Protein AF-A0ABD7PX27-F1 (afdb_monomer_lite)

Secondary structure (DSSP, 8-state):
-TTS-HHHHHHHHHHHHHHHHHHHHHHHHHHHHHHTT--GGGGGSHHHHHHHHHHHHHHHHHHHHHHHHHHHSS-HHHHHHHHHTTSS-HHHHHHHHHHTT-

Organism: Rhizobium leguminosarum (NCBI:txid384)

Sequence (102 aa):
MKYLHEEVRFFVWAWLAVAPPCAVWFAGMIVYIKINHIDPSTVADASFLWPVMLFFFMTMLLVVELGSQSKFRTGFFTAWLQMAMGEITIDGLYERGRREDR

pLDDT: mean 81.15, std 8.51, range [46.56, 90.0]

Foldseek 3Di:
DVLADVVLVVLVVVLVVQQVVLVVVLVVVVVVCVVVVNDPCVCVDPVNCVSVVVNVVSVVQSVQQVVLCQQQVGGPVVVVVCVVVVVDDPVRSNVNSVVVVD

Radius of gyration: 19.18 Å; chains: 1; bounding box: 42×26×58 Å

Structure (mmCIF, N/CA/C/O backbone):
data_AF-A0ABD7PX27-F1
#
_entry.id   AF-A0ABD7PX27-F1
#
loop_
_atom_site.group_PDB
_atom_site.id
_atom_site.type_symbol
_atom_site.label_atom_id
_atom_site.label_alt_id
_atom_site.label_comp_id
_atom_site.label_asym_id
_atom_site.label_entity_id
_atom_site.label_seq_id
_atom_site.pdbx_PDB_ins_code
_atom_site.Cartn_x
_atom_site.Cartn_y
_atom_site.Cartn_z
_atom_site.occupancy
_atom_site.B_iso_or_equiv
_atom_site.auth_seq_id
_atom_site.auth_comp_id
_atom_site.auth_asym_id
_atom_site.auth_atom_id
_atom_site.pdbx_PDB_model_num
ATOM 1 N N . MET A 1 1 ? 2.532 -12.533 11.578 1.00 54.78 1 MET A N 1
ATOM 2 C CA . MET A 1 1 ? 1.310 -12.840 10.794 1.00 54.78 1 MET A CA 1
ATOM 3 C C . MET A 1 1 ? 0.194 -13.544 11.576 1.00 54.78 1 MET A C 1
ATOM 5 O O . MET A 1 1 ? -0.945 -13.419 11.157 1.00 54.78 1 MET A O 1
ATOM 9 N N . LYS A 1 2 ? 0.457 -14.239 12.701 1.00 53.03 2 LYS A N 1
ATOM 10 C CA . LYS A 1 2 ? -0.604 -14.889 13.508 1.00 53.03 2 LYS A CA 1
ATOM 11 C C . LYS A 1 2 ? -1.540 -13.929 14.273 1.00 53.03 2 LYS A C 1
ATOM 13 O O . LYS A 1 2 ? -2.606 -14.363 14.674 1.00 53.03 2 LYS A O 1
ATOM 18 N N . TYR A 1 3 ? -1.162 -12.656 14.428 1.00 63.16 3 TYR A N 1
ATOM 19 C CA . TYR A 1 3 ? -1.912 -11.635 15.182 1.00 63.16 3 TYR A CA 1
ATOM 20 C C . TYR A 1 3 ? -2.492 -10.510 14.305 1.00 63.16 3 TYR A C 1
ATOM 22 O O . TYR A 1 3 ? -2.835 -9.452 14.822 1.00 63.16 3 TYR A O 1
ATOM 30 N N . LEU A 1 4 ? -2.529 -10.677 12.976 1.00 64.31 4 LEU A N 1
ATOM 31 C CA . LEU A 1 4 ? -3.178 -9.686 12.111 1.00 64.31 4 LEU A CA 1
ATOM 32 C C . LEU A 1 4 ? -4.661 -9.998 11.972 1.00 64.31 4 LEU A C 1
ATOM 34 O O . LEU A 1 4 ? -5.025 -11.162 11.789 1.00 64.31 4 LEU A O 1
ATOM 38 N N . HIS A 1 5 ? -5.480 -8.948 12.018 1.00 75.56 5 HIS A N 1
ATOM 39 C CA . HIS A 1 5 ? -6.893 -9.048 11.679 1.00 75.56 5 HIS A CA 1
ATOM 40 C C . HIS A 1 5 ? -7.010 -9.585 10.245 1.00 75.56 5 HIS A C 1
ATOM 42 O O . HIS A 1 5 ? -6.161 -9.297 9.396 1.00 75.56 5 HIS A O 1
ATOM 48 N N . GLU A 1 6 ? -8.022 -10.405 9.974 1.00 78.38 6 GLU A N 1
ATOM 49 C CA . GLU A 1 6 ? -8.112 -11.155 8.716 1.00 78.38 6 GLU A CA 1
ATOM 50 C C . GLU A 1 6 ? -8.139 -10.246 7.479 1.00 78.38 6 GLU A C 1
ATOM 52 O O . GLU A 1 6 ? -7.466 -10.523 6.487 1.00 78.38 6 GLU A O 1
ATOM 57 N N . GLU A 1 7 ? -8.813 -9.106 7.593 1.00 78.62 7 GLU A N 1
ATOM 58 C CA . GLU A 1 7 ? -8.833 -8.024 6.607 1.00 78.62 7 GLU A CA 1
ATOM 59 C C . GLU A 1 7 ? -7.438 -7.449 6.323 1.00 78.62 7 GLU A C 1
ATOM 61 O O . GLU A 1 7 ? -7.008 -7.375 5.174 1.00 78.62 7 GLU A O 1
ATOM 66 N N . VAL A 1 8 ? -6.674 -7.111 7.361 1.00 79.38 8 VAL A N 1
ATOM 67 C CA . VAL A 1 8 ? -5.328 -6.545 7.191 1.00 79.38 8 VAL A CA 1
ATOM 68 C C . VAL A 1 8 ? -4.394 -7.595 6.592 1.00 79.38 8 VAL A C 1
ATOM 70 O O . VAL A 1 8 ? -3.558 -7.292 5.743 1.00 79.38 8 VAL A O 1
ATOM 73 N N . ARG A 1 9 ? -4.569 -8.868 6.966 1.00 83.06 9 ARG A N 1
ATOM 74 C CA . ARG A 1 9 ? -3.853 -9.988 6.348 1.00 83.06 9 ARG A CA 1
ATOM 75 C C . ARG A 1 9 ? -4.192 -10.111 4.861 1.00 83.06 9 ARG A C 1
ATOM 77 O O . ARG A 1 9 ? -3.273 -10.312 4.071 1.00 83.06 9 ARG A O 1
ATOM 84 N N . PHE A 1 10 ? -5.460 -9.967 4.473 1.00 84.56 10 PHE A N 1
ATOM 85 C CA . PHE A 1 10 ? -5.865 -9.922 3.066 1.00 84.56 10 PHE A CA 1
ATOM 86 C C . PHE A 1 10 ? -5.165 -8.780 2.322 1.00 84.56 10 PHE A C 1
ATOM 88 O O . PHE A 1 10 ? -4.565 -9.031 1.281 1.00 84.56 10 PHE A O 1
ATOM 95 N N . PHE A 1 11 ? -5.140 -7.566 2.880 1.00 83.06 11 PHE A N 1
ATOM 96 C CA . PHE A 1 11 ? -4.450 -6.429 2.263 1.00 83.06 11 PHE A CA 1
ATOM 97 C C . PHE A 1 11 ? -2.937 -6.633 2.143 1.00 83.06 11 PHE A C 1
ATOM 99 O O . PHE A 1 11 ? -2.360 -6.283 1.116 1.00 83.06 11 PHE A O 1
ATOM 106 N N . VAL A 1 12 ? -2.290 -7.251 3.135 1.00 84.56 12 VAL A N 1
ATOM 107 C CA . VAL A 1 12 ? -0.867 -7.625 3.049 1.00 84.56 12 VAL A CA 1
ATOM 108 C C . VAL A 1 12 ? -0.630 -8.605 1.899 1.00 84.56 12 VAL A C 1
ATOM 110 O O . VAL A 1 12 ? 0.300 -8.415 1.118 1.00 84.56 12 VAL A O 1
ATOM 113 N N . TRP A 1 13 ? -1.464 -9.640 1.763 1.00 87.50 13 TRP A N 1
ATOM 114 C CA . TRP A 1 13 ? -1.335 -10.611 0.671 1.00 87.50 13 TRP A CA 1
ATOM 115 C C . TRP A 1 13 ? -1.654 -10.007 -0.696 1.00 87.50 13 TRP A C 1
ATOM 117 O O . TRP A 1 13 ? -0.923 -10.263 -1.648 1.00 87.50 13 TRP A O 1
ATOM 127 N N . ALA A 1 14 ? -2.694 -9.178 -0.795 1.00 86.50 14 ALA A N 1
ATOM 128 C CA . ALA A 1 14 ? -3.048 -8.460 -2.015 1.00 86.50 14 ALA A CA 1
ATOM 129 C C . ALA A 1 14 ? -1.918 -7.516 -2.445 1.00 86.50 14 ALA A C 1
ATOM 131 O O . ALA A 1 14 ? -1.524 -7.502 -3.610 1.00 86.50 14 ALA A O 1
ATOM 132 N N . TRP A 1 15 ? -1.325 -6.798 -1.489 1.00 88.00 15 TRP A N 1
ATOM 133 C CA . TRP A 1 15 ? -0.158 -5.966 -1.743 1.00 88.00 15 TRP A CA 1
ATOM 134 C C . TRP A 1 15 ? 1.031 -6.809 -2.215 1.00 88.00 15 TRP A C 1
ATOM 136 O O . TRP A 1 15 ? 1.611 -6.499 -3.248 1.00 88.00 15 TRP A O 1
ATOM 146 N N . LEU A 1 16 ? 1.356 -7.919 -1.542 1.00 87.62 16 LEU A N 1
ATOM 147 C CA . LEU A 1 16 ? 2.444 -8.819 -1.955 1.00 87.62 16 LEU A CA 1
ATOM 148 C C . LEU A 1 16 ? 2.216 -9.469 -3.326 1.00 87.62 16 LEU A C 1
ATOM 150 O O . LEU A 1 16 ? 3.185 -9.781 -4.013 1.00 87.62 16 LEU A O 1
ATOM 154 N N . ALA A 1 17 ? 0.966 -9.679 -3.733 1.00 88.31 17 ALA A N 1
ATOM 155 C CA . ALA A 1 17 ? 0.635 -10.229 -5.042 1.00 88.31 17 ALA A CA 1
ATOM 156 C C . ALA A 1 17 ? 0.770 -9.196 -6.173 1.00 88.31 17 ALA A C 1
ATOM 158 O O . ALA A 1 17 ? 1.052 -9.574 -7.305 1.00 88.31 17 ALA A O 1
ATOM 159 N N . VAL A 1 18 ? 0.573 -7.905 -5.885 1.00 85.19 18 VAL A N 1
ATOM 160 C CA . VAL A 1 18 ? 0.501 -6.844 -6.907 1.00 85.19 18 VAL A CA 1
ATOM 161 C C . VAL A 1 18 ? 1.773 -5.998 -6.949 1.00 85.19 18 VAL A C 1
ATOM 163 O O . VAL A 1 18 ? 2.312 -5.732 -8.021 1.00 85.19 18 VAL A O 1
ATOM 166 N N . ALA A 1 19 ? 2.295 -5.599 -5.792 1.00 83.38 19 ALA A N 1
ATOM 167 C CA . ALA A 1 19 ? 3.398 -4.654 -5.696 1.00 83.38 19 ALA A CA 1
ATOM 168 C C . ALA A 1 19 ? 4.718 -5.171 -6.305 1.00 83.38 19 ALA A C 1
ATOM 170 O O . ALA A 1 19 ? 5.307 -4.442 -7.109 1.00 83.38 19 ALA A O 1
ATOM 171 N N . PRO A 1 20 ? 5.193 -6.402 -6.012 1.00 86.44 20 PRO A N 1
ATOM 172 C CA . PRO A 1 20 ? 6.430 -6.909 -6.604 1.00 86.44 20 PRO A CA 1
ATOM 173 C C . PRO A 1 20 ? 6.352 -7.080 -8.130 1.00 86.44 20 PRO A C 1
ATOM 175 O O . PRO A 1 20 ? 7.263 -6.598 -8.806 1.00 86.44 20 PRO A O 1
ATOM 178 N N . PRO A 1 21 ? 5.287 -7.667 -8.721 1.00 88.06 21 PRO A N 1
ATOM 179 C CA . PRO A 1 21 ? 5.149 -7.714 -10.178 1.00 88.06 21 PRO A CA 1
ATOM 180 C C . PRO A 1 21 ? 5.119 -6.332 -10.836 1.00 88.06 21 PRO A C 1
ATOM 182 O O . PRO A 1 21 ? 5.791 -6.134 -11.848 1.00 88.06 21 PRO A O 1
ATOM 185 N N . CYS A 1 22 ? 4.410 -5.358 -10.251 1.00 86.44 22 CYS A N 1
ATOM 186 C CA . CYS A 1 22 ? 4.395 -3.985 -10.761 1.00 86.44 22 CYS A CA 1
ATOM 187 C C . CYS A 1 22 ? 5.790 -3.344 -10.726 1.00 86.44 22 CYS A C 1
ATOM 189 O O . CYS A 1 22 ? 6.190 -2.704 -11.698 1.00 86.44 22 CYS A O 1
ATOM 191 N N . ALA A 1 23 ? 6.551 -3.548 -9.646 1.00 83.94 23 ALA A N 1
ATOM 192 C CA . ALA A 1 23 ? 7.910 -3.025 -9.522 1.00 83.94 23 ALA A CA 1
ATOM 193 C C . ALA A 1 23 ? 8.868 -3.645 -10.554 1.00 83.94 23 ALA A C 1
ATOM 195 O O . ALA A 1 23 ? 9.630 -2.923 -11.197 1.00 83.94 23 ALA A O 1
ATOM 196 N N . VAL A 1 24 ? 8.798 -4.967 -10.756 1.00 88.00 24 VAL A N 1
ATOM 197 C CA . VAL A 1 24 ? 9.608 -5.678 -11.762 1.00 88.00 24 VAL A CA 1
ATOM 198 C C . VAL A 1 24 ? 9.263 -5.204 -13.172 1.00 88.00 24 VAL A C 1
ATOM 200 O O . VAL A 1 24 ? 10.163 -4.907 -13.957 1.00 88.00 24 VAL A O 1
ATOM 203 N N . TRP A 1 25 ? 7.971 -5.088 -13.486 1.00 86.25 25 TRP A N 1
ATOM 204 C CA . TRP A 1 25 ? 7.514 -4.592 -14.782 1.00 86.25 25 TRP A CA 1
ATOM 205 C C . TRP A 1 25 ? 8.002 -3.164 -15.049 1.00 86.25 25 TRP A C 1
ATOM 207 O O . TRP A 1 25 ? 8.557 -2.892 -16.113 1.00 86.25 25 TRP A O 1
ATOM 217 N N . PHE A 1 26 ? 7.864 -2.266 -14.069 1.00 83.94 26 PHE A N 1
ATOM 218 C CA . PHE A 1 26 ? 8.276 -0.870 -14.209 1.00 83.94 26 PHE A CA 1
ATOM 219 C C . PHE A 1 26 ? 9.793 -0.737 -14.394 1.00 83.94 26 PHE A C 1
ATOM 221 O O . PHE A 1 26 ? 10.252 -0.027 -15.289 1.00 83.94 26 PHE A O 1
ATOM 228 N N . ALA A 1 27 ? 10.582 -1.483 -13.614 1.00 85.62 27 ALA A N 1
ATOM 229 C CA . ALA A 1 27 ? 12.032 -1.538 -13.783 1.00 85.62 27 ALA A CA 1
ATOM 230 C C . ALA A 1 27 ? 12.428 -2.072 -15.172 1.00 85.62 27 ALA A C 1
ATOM 232 O O . ALA A 1 27 ? 13.301 -1.501 -15.827 1.00 85.62 27 ALA A O 1
ATOM 233 N N . GLY A 1 28 ? 11.753 -3.124 -15.651 1.00 86.31 28 GLY A N 1
ATOM 234 C CA . GLY A 1 28 ? 11.952 -3.666 -16.996 1.00 86.31 28 GLY A CA 1
ATOM 235 C C . GLY A 1 28 ? 11.652 -2.643 -18.091 1.00 86.31 28 GLY A C 1
ATOM 236 O O . GLY A 1 28 ? 12.415 -2.521 -19.048 1.00 86.31 28 GLY A O 1
ATOM 237 N N . MET A 1 29 ? 10.599 -1.846 -17.917 1.00 83.06 29 MET A N 1
ATOM 238 C CA . MET A 1 29 ? 10.242 -0.784 -18.853 1.00 83.06 29 MET A CA 1
ATOM 239 C C . MET A 1 29 ? 11.261 0.356 -18.901 1.00 83.06 29 MET A C 1
ATOM 241 O O . MET A 1 29 ? 11.605 0.816 -19.990 1.00 83.06 29 MET A O 1
ATOM 245 N N . ILE A 1 30 ? 11.819 0.765 -17.759 1.00 83.69 30 ILE A N 1
ATOM 246 C CA . ILE A 1 30 ? 12.916 1.747 -17.730 1.00 83.69 30 ILE A CA 1
ATOM 247 C C . ILE A 1 30 ? 14.121 1.230 -18.527 1.00 83.69 30 ILE A C 1
ATOM 249 O O . ILE A 1 30 ? 14.709 1.962 -19.326 1.00 83.69 30 ILE A O 1
ATOM 253 N N . VAL A 1 31 ? 14.482 -0.042 -18.336 1.00 86.25 31 VAL A N 1
ATOM 254 C CA . VAL A 1 31 ? 15.587 -0.674 -19.071 1.00 86.25 31 VAL A CA 1
ATOM 255 C C . VAL A 1 31 ? 15.277 -0.751 -20.568 1.00 86.25 31 VAL A C 1
ATOM 257 O O . VAL A 1 31 ? 16.141 -0.418 -21.378 1.00 86.25 31 VAL A O 1
ATOM 260 N N . TYR A 1 32 ? 14.051 -1.117 -20.947 1.00 84.12 32 TYR A N 1
ATOM 261 C CA . TYR A 1 32 ? 13.606 -1.168 -22.341 1.00 84.12 32 TYR A CA 1
ATOM 262 C C . TYR A 1 32 ? 13.712 0.194 -23.039 1.00 84.12 32 TYR A C 1
ATOM 264 O O . TYR A 1 32 ? 14.255 0.277 -24.141 1.00 84.12 32 TYR A O 1
ATOM 272 N N . ILE A 1 33 ? 13.246 1.266 -22.392 1.00 84.19 33 ILE A N 1
ATOM 273 C CA . ILE A 1 33 ? 13.335 2.638 -22.916 1.00 84.19 33 ILE A CA 1
ATOM 274 C C . ILE A 1 33 ? 14.799 3.036 -23.109 1.00 84.1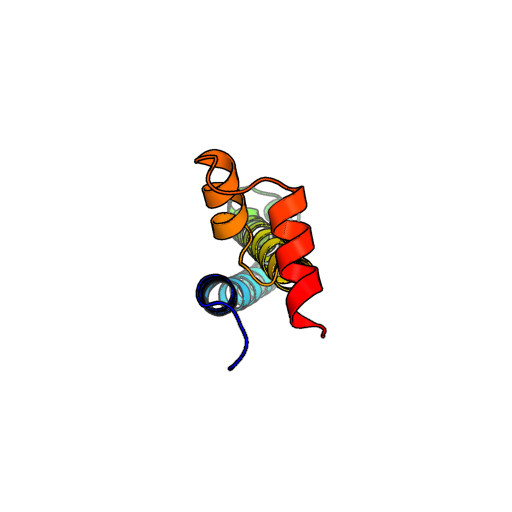9 33 ILE A C 1
ATOM 276 O O . ILE A 1 33 ? 15.172 3.546 -24.166 1.00 84.19 33 ILE A O 1
ATOM 280 N N . LYS A 1 34 ? 15.646 2.727 -22.118 1.00 81.69 34 LYS A N 1
ATOM 281 C CA . LYS A 1 34 ? 17.079 3.028 -22.161 1.00 81.69 34 LYS A CA 1
ATOM 282 C C . LYS A 1 34 ? 17.802 2.288 -23.291 1.00 81.69 34 LYS A C 1
ATOM 284 O O . LYS A 1 34 ? 18.640 2.886 -23.955 1.00 81.69 34 LYS A O 1
ATOM 289 N N . ILE A 1 35 ? 17.495 1.008 -23.515 1.00 87.69 35 ILE A N 1
ATOM 290 C CA . ILE A 1 35 ? 18.119 0.203 -24.580 1.00 87.69 35 ILE A CA 1
ATOM 291 C C . ILE A 1 35 ? 17.667 0.687 -25.963 1.00 87.69 35 ILE A C 1
ATOM 293 O O . ILE A 1 35 ? 18.489 0.832 -26.865 1.00 87.69 35 ILE A O 1
ATOM 297 N N . ASN A 1 36 ? 16.379 0.988 -26.127 1.00 85.38 36 ASN A N 1
ATOM 298 C CA . ASN A 1 36 ? 15.814 1.384 -27.418 1.00 85.38 36 ASN A CA 1
ATOM 299 C C . ASN A 1 36 ? 15.958 2.879 -27.735 1.00 85.38 36 ASN A C 1
ATOM 301 O O . ASN A 1 36 ? 15.424 3.325 -28.745 1.00 85.38 36 ASN A O 1
ATOM 305 N N . HIS A 1 37 ? 16.676 3.644 -26.902 1.00 79.75 37 HIS A N 1
ATOM 306 C CA . HIS A 1 37 ? 16.889 5.088 -27.079 1.00 79.75 37 HIS A CA 1
ATOM 307 C C . HIS A 1 37 ? 15.569 5.859 -27.270 1.00 79.75 37 HIS A C 1
ATOM 309 O O . HIS A 1 37 ? 15.501 6.841 -28.006 1.00 79.75 37 HIS A O 1
ATOM 315 N N . ILE A 1 38 ? 14.508 5.382 -26.614 1.00 74.50 38 ILE A N 1
ATOM 316 C CA . ILE A 1 38 ? 13.192 6.017 -26.621 1.00 74.50 38 ILE A CA 1
ATOM 317 C C . ILE A 1 38 ? 13.270 7.272 -25.748 1.00 74.50 38 ILE A C 1
ATOM 319 O O . ILE A 1 38 ? 13.983 7.289 -24.741 1.00 74.50 38 ILE A O 1
ATOM 323 N N . ASP A 1 39 ? 12.538 8.319 -26.130 1.00 79.62 39 ASP A N 1
ATOM 324 C CA . ASP A 1 39 ? 12.491 9.564 -25.369 1.00 79.62 39 ASP A CA 1
ATOM 325 C C . ASP A 1 39 ? 12.055 9.280 -23.913 1.00 79.62 39 ASP A C 1
ATOM 327 O O . ASP A 1 39 ? 10.990 8.680 -23.702 1.00 79.62 39 ASP A O 1
ATOM 331 N N . PRO A 1 40 ? 12.843 9.687 -22.897 1.00 71.12 40 PRO A N 1
ATOM 332 C CA . PRO A 1 40 ? 12.514 9.484 -21.487 1.00 71.12 40 PRO A CA 1
ATOM 333 C C . PRO A 1 40 ? 11.149 10.049 -21.072 1.00 71.12 40 PRO A C 1
ATOM 335 O O . PRO A 1 40 ? 10.573 9.580 -20.091 1.00 71.12 40 PRO A O 1
ATOM 338 N N . SER A 1 41 ? 10.608 11.020 -21.817 1.00 77.56 41 SER A N 1
ATOM 339 C CA . SER A 1 41 ? 9.258 11.558 -21.598 1.00 77.56 41 SER A CA 1
ATOM 340 C C . SER A 1 41 ? 8.147 10.510 -21.747 1.00 77.56 41 SER A C 1
ATOM 342 O O . SER A 1 41 ? 7.105 10.648 -21.113 1.00 77.56 41 SER A O 1
ATOM 344 N N . THR A 1 42 ? 8.399 9.404 -22.454 1.00 74.75 42 THR A N 1
ATOM 345 C CA . THR A 1 42 ? 7.468 8.266 -22.593 1.00 74.75 42 THR A CA 1
ATOM 346 C C . THR A 1 42 ? 7.126 7.619 -21.241 1.00 74.75 42 THR A C 1
ATOM 348 O O . THR A 1 42 ? 6.047 7.060 -21.066 1.00 74.75 42 THR A O 1
ATOM 351 N N . VAL A 1 43 ? 8.008 7.725 -20.235 1.00 68.81 43 VAL A N 1
ATOM 352 C CA . VAL A 1 43 ? 7.734 7.225 -18.871 1.00 68.81 43 VAL A CA 1
ATOM 353 C C . VAL A 1 43 ? 6.611 8.023 -18.192 1.00 68.81 43 VAL A C 1
ATOM 355 O O . VAL A 1 43 ? 5.973 7.514 -17.274 1.00 68.81 43 VAL A O 1
ATOM 358 N N . ALA A 1 44 ? 6.359 9.261 -18.633 1.00 71.25 44 ALA A N 1
ATOM 359 C CA . ALA A 1 44 ? 5.312 10.124 -18.096 1.00 71.25 44 ALA A CA 1
ATOM 360 C C . ALA A 1 44 ? 3.930 9.885 -18.733 1.00 71.25 44 ALA A C 1
ATOM 362 O O . ALA A 1 44 ? 2.948 10.474 -18.278 1.00 71.25 44 ALA A O 1
ATOM 363 N N . 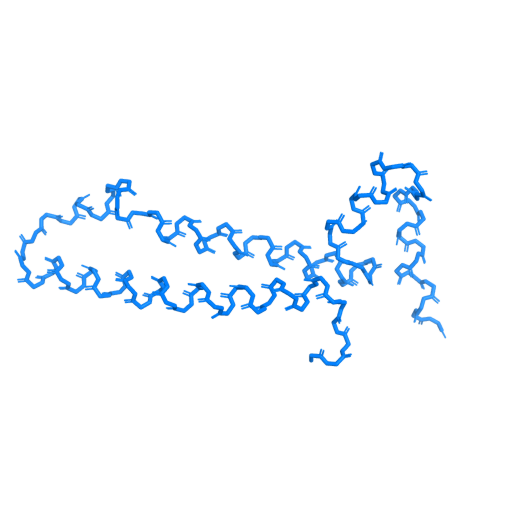ASP A 1 45 ? 3.823 9.019 -19.744 1.00 78.50 45 ASP A N 1
ATOM 364 C CA . ASP A 1 45 ? 2.530 8.668 -20.323 1.00 78.50 45 ASP A CA 1
ATOM 365 C C . ASP A 1 45 ? 1.682 7.855 -19.339 1.00 78.50 45 ASP A C 1
ATOM 367 O O . ASP A 1 45 ? 2.164 6.964 -18.633 1.00 78.50 45 ASP A O 1
ATOM 371 N N . ALA A 1 46 ? 0.370 8.110 -19.334 1.00 64.19 46 ALA A N 1
ATOM 372 C CA . ALA A 1 46 ? -0.582 7.418 -18.459 1.00 64.19 46 ALA A CA 1
ATOM 373 C C . ALA A 1 46 ? -0.529 5.882 -18.622 1.00 64.19 46 ALA A C 1
ATOM 375 O O . ALA A 1 46 ? -0.670 5.140 -17.648 1.00 64.19 46 ALA A O 1
ATOM 376 N N . SER A 1 47 ? -0.241 5.406 -19.838 1.00 72.56 47 SER A N 1
ATOM 377 C CA . SER A 1 47 ? -0.054 3.987 -20.170 1.00 72.56 47 SER A CA 1
ATOM 378 C C . SER A 1 47 ? 1.194 3.357 -19.535 1.00 72.56 47 SER A C 1
ATOM 380 O O . SER A 1 47 ? 1.250 2.137 -19.395 1.00 72.56 47 SER A O 1
ATOM 382 N N . PHE A 1 48 ? 2.181 4.161 -19.130 1.00 74.50 48 PHE A N 1
ATOM 383 C CA . PHE A 1 48 ? 3.377 3.718 -18.407 1.00 74.50 48 PHE A CA 1
ATOM 384 C C . PHE A 1 48 ? 3.255 3.900 -16.891 1.00 74.50 48 PHE A C 1
ATOM 386 O O . PHE A 1 48 ? 3.794 3.097 -16.129 1.00 74.50 48 PHE A O 1
ATOM 393 N N . LEU A 1 49 ? 2.526 4.925 -16.441 1.00 80.75 49 LEU A N 1
ATOM 394 C CA . LEU A 1 49 ? 2.411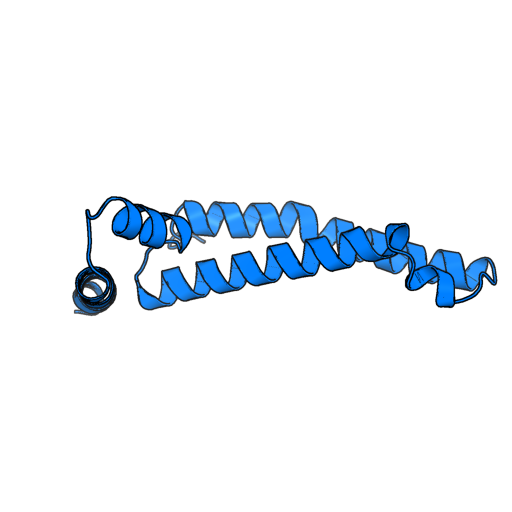 5.269 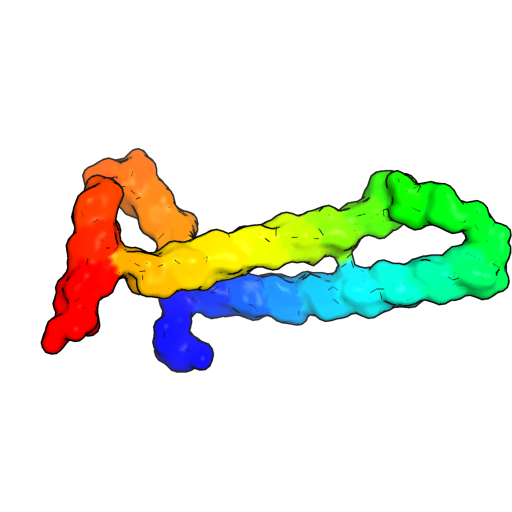-15.022 1.00 80.75 49 LEU A CA 1
ATOM 395 C C . LEU A 1 49 ? 1.415 4.405 -14.241 1.00 80.75 49 LEU A C 1
ATOM 397 O O . LEU A 1 49 ? 1.537 4.319 -13.017 1.00 80.75 49 LEU A O 1
ATOM 401 N N . TRP A 1 50 ? 0.447 3.755 -14.897 1.00 81.75 50 TRP A N 1
ATOM 402 C CA . TRP A 1 50 ? -0.624 3.034 -14.194 1.00 81.75 50 TRP A CA 1
ATOM 403 C C . TRP A 1 50 ? -0.137 1.998 -13.156 1.00 81.75 50 TRP A C 1
ATOM 405 O O . TRP A 1 50 ? -0.755 1.934 -12.092 1.00 81.75 50 TRP A O 1
ATOM 415 N N . PRO A 1 51 ? 0.977 1.250 -13.334 1.00 82.06 51 PRO A N 1
ATOM 416 C CA . PRO A 1 51 ? 1.433 0.291 -12.322 1.00 82.06 51 PRO A CA 1
ATOM 417 C C . PRO A 1 51 ? 2.078 0.982 -11.129 1.00 82.06 51 PRO A C 1
ATOM 419 O O . PRO A 1 51 ? 1.964 0.498 -10.006 1.00 82.06 51 PRO A O 1
ATOM 422 N N . VAL A 1 52 ? 2.713 2.136 -11.353 1.00 82.12 52 VAL A N 1
ATOM 423 C CA . VAL A 1 52 ? 3.252 2.981 -10.280 1.00 82.12 52 VAL A CA 1
ATOM 424 C C . VAL A 1 52 ? 2.107 3.582 -9.473 1.00 82.12 52 VAL A C 1
ATOM 426 O O . VAL A 1 52 ? 2.141 3.545 -8.246 1.00 82.12 52 VAL A O 1
ATOM 429 N N . MET A 1 53 ? 1.064 4.073 -10.147 1.00 85.00 53 MET A N 1
ATOM 430 C CA . MET A 1 53 ? -0.143 4.582 -9.493 1.00 85.00 53 MET A CA 1
ATOM 431 C C . MET A 1 53 ? -0.849 3.488 -8.685 1.00 85.00 53 MET A C 1
ATOM 433 O O . MET A 1 53 ? -1.201 3.716 -7.529 1.00 85.00 53 MET A O 1
ATOM 437 N N . LEU A 1 54 ? -1.004 2.288 -9.256 1.00 85.38 54 LEU A N 1
ATOM 438 C CA . LEU A 1 54 ? -1.600 1.135 -8.578 1.00 85.38 54 LEU A CA 1
ATOM 439 C C . LEU A 1 54 ? -0.781 0.712 -7.352 1.00 85.38 54 LEU A C 1
ATOM 441 O O . LEU A 1 54 ? -1.349 0.479 -6.286 1.00 85.38 54 LEU A O 1
ATOM 445 N N . PHE A 1 55 ? 0.548 0.664 -7.479 1.00 85.50 55 PHE A N 1
ATOM 446 C CA . PHE A 1 55 ? 1.457 0.391 -6.367 1.00 85.50 55 PHE A CA 1
ATOM 447 C C . PHE A 1 55 ? 1.300 1.425 -5.247 1.00 85.50 55 PHE A C 1
ATOM 449 O O . PHE A 1 55 ? 1.151 1.054 -4.081 1.00 85.50 55 PHE A O 1
ATOM 456 N N . PHE A 1 56 ? 1.297 2.717 -5.586 1.00 86.44 56 PHE A N 1
ATOM 457 C CA . PHE A 1 56 ? 1.131 3.793 -4.608 1.00 86.44 56 PHE A CA 1
ATOM 458 C C . PHE A 1 56 ? -0.212 3.691 -3.887 1.00 86.44 56 PHE A C 1
ATOM 460 O O . PHE A 1 56 ? -0.264 3.758 -2.659 1.00 86.44 56 PHE A O 1
ATOM 467 N N . PHE A 1 57 ? -1.285 3.465 -4.643 1.00 88.31 57 PHE A N 1
ATOM 468 C CA . PHE A 1 57 ? -2.633 3.330 -4.111 1.00 88.31 57 PHE A CA 1
ATOM 469 C C . PHE A 1 57 ? -2.762 2.127 -3.164 1.00 88.31 57 PHE A C 1
ATOM 471 O O . PHE A 1 57 ? -3.212 2.279 -2.029 1.00 88.31 57 PHE A O 1
ATOM 478 N N . MET A 1 58 ? -2.291 0.947 -3.582 1.00 86.44 58 MET A N 1
ATOM 479 C CA . MET A 1 58 ? -2.280 -0.258 -2.742 1.00 86.44 58 MET A CA 1
ATOM 480 C C . MET A 1 58 ? -1.430 -0.072 -1.482 1.00 86.44 58 MET A C 1
ATOM 482 O O . MET A 1 58 ? -1.807 -0.539 -0.409 1.00 86.44 58 MET A O 1
ATOM 486 N N . THR A 1 59 ? -0.298 0.627 -1.587 1.00 87.00 59 THR A N 1
ATOM 487 C CA . THR A 1 59 ? 0.572 0.912 -0.438 1.00 87.00 59 THR A CA 1
ATOM 488 C C . THR A 1 59 ? -0.103 1.856 0.551 1.00 87.00 59 THR A C 1
ATOM 490 O O . THR A 1 59 ? -0.068 1.596 1.751 1.00 87.00 59 THR A O 1
ATOM 493 N N . MET A 1 60 ? -0.762 2.919 0.076 1.00 89.50 60 MET A N 1
ATOM 494 C CA . MET A 1 60 ? -1.535 3.809 0.947 1.00 89.50 60 MET A CA 1
ATOM 495 C C . MET A 1 60 ? -2.638 3.053 1.686 1.00 89.50 60 MET A C 1
ATOM 497 O O . MET A 1 60 ? -2.748 3.191 2.902 1.00 89.50 60 MET A O 1
ATOM 501 N N . LEU A 1 61 ? -3.408 2.219 0.982 1.00 87.62 61 LEU A N 1
ATOM 502 C CA . LEU A 1 61 ? -4.453 1.406 1.606 1.00 87.62 61 LEU A CA 1
ATOM 503 C C . LEU A 1 61 ? -3.885 0.456 2.663 1.00 87.62 61 LEU A C 1
ATOM 505 O O . LEU A 1 61 ? -4.418 0.384 3.767 1.00 87.62 61 LEU A O 1
ATOM 509 N N . LEU A 1 62 ? -2.760 -0.202 2.373 1.00 87.25 62 LEU A N 1
ATOM 510 C CA . LEU A 1 62 ? -2.085 -1.067 3.337 1.00 87.25 62 LEU A CA 1
ATOM 511 C C . LEU A 1 62 ? -1.637 -0.300 4.593 1.00 87.25 62 LEU A C 1
ATOM 513 O O . LEU A 1 62 ? -1.802 -0.791 5.708 1.00 87.25 62 LEU A O 1
ATOM 517 N N . VAL A 1 63 ? -1.076 0.901 4.432 1.00 88.88 63 VAL A N 1
ATOM 518 C CA . VAL A 1 63 ? -0.639 1.740 5.561 1.00 88.88 63 VAL A CA 1
ATOM 519 C C . VAL A 1 63 ? -1.827 2.176 6.414 1.00 88.88 63 VAL A C 1
ATOM 521 O O . VAL A 1 63 ? -1.738 2.149 7.641 1.00 88.88 63 VAL A O 1
ATOM 524 N N . VAL A 1 64 ? -2.942 2.548 5.784 1.00 88.50 64 VAL A N 1
ATOM 525 C CA . VAL A 1 64 ? -4.177 2.920 6.485 1.00 88.50 64 VAL A CA 1
ATOM 526 C C . VAL A 1 64 ? -4.737 1.731 7.269 1.00 88.50 64 VAL A C 1
ATOM 528 O O . VAL A 1 64 ? -5.056 1.880 8.449 1.00 88.50 64 VAL A O 1
ATOM 531 N N . GLU A 1 65 ? -4.770 0.543 6.666 1.00 86.50 65 GLU A N 1
ATOM 532 C CA . GLU A 1 65 ? -5.190 -0.700 7.323 1.00 86.50 65 GLU A CA 1
ATOM 533 C C . GLU A 1 65 ? -4.309 -1.057 8.524 1.00 86.50 65 GLU A C 1
ATOM 535 O O . GLU A 1 65 ? -4.805 -1.300 9.626 1.00 86.50 65 GLU A O 1
ATOM 540 N N . LEU A 1 66 ? -2.985 -1.021 8.354 1.00 86.00 66 LEU A N 1
ATOM 541 C CA . LEU A 1 66 ? -2.037 -1.287 9.439 1.00 86.00 66 LEU A CA 1
ATOM 542 C C . LEU A 1 66 ? -2.137 -0.241 10.555 1.00 86.00 66 LEU A C 1
ATOM 544 O O . LEU A 1 66 ? -2.066 -0.588 11.735 1.00 86.00 66 LEU A O 1
ATOM 548 N N . GLY A 1 67 ? -2.322 1.033 10.200 1.00 84.44 67 GLY A N 1
ATOM 549 C CA . GLY A 1 67 ? -2.520 2.121 11.155 1.00 84.44 67 GLY A CA 1
ATOM 550 C C . GLY A 1 67 ? -3.808 1.954 11.960 1.00 84.44 67 GLY A C 1
ATOM 551 O O . GLY A 1 67 ? -3.793 2.109 13.183 1.00 84.44 67 GLY A O 1
ATOM 552 N N . SER A 1 68 ? -4.902 1.569 11.299 1.00 84.00 68 SER A N 1
ATOM 553 C CA . SER A 1 68 ? -6.166 1.241 11.961 1.00 84.00 68 SER A CA 1
ATOM 554 C C . SER A 1 68 ? -6.017 0.036 12.881 1.00 84.00 68 SER A C 1
ATOM 556 O O . SER A 1 68 ? -6.420 0.103 14.041 1.00 84.00 68 SER A O 1
ATOM 558 N N . GLN A 1 69 ? -5.359 -1.035 12.430 1.00 82.75 69 GLN A N 1
ATOM 559 C CA . GLN A 1 69 ? -5.129 -2.201 13.279 1.00 82.75 69 GLN A CA 1
ATOM 560 C C . GLN A 1 69 ? -4.259 -1.851 14.493 1.00 82.75 69 GLN A C 1
ATOM 562 O O . GLN A 1 69 ? -4.530 -2.312 15.595 1.00 82.75 69 GLN A O 1
ATOM 567 N N . SER A 1 70 ? -3.237 -1.013 14.326 1.00 82.06 70 SER A N 1
ATOM 568 C CA . SER A 1 70 ? -2.394 -0.561 15.439 1.00 82.06 70 SER A CA 1
ATOM 569 C C . SER A 1 70 ? -3.193 0.222 16.489 1.00 82.06 70 SER A C 1
ATOM 571 O O . SER A 1 70 ? -2.991 0.051 17.687 1.00 82.06 70 SER A O 1
ATOM 573 N N . LYS A 1 71 ? -4.139 1.057 16.045 1.00 80.19 71 LYS A N 1
ATOM 574 C CA . LYS A 1 71 ? -4.844 2.016 16.905 1.00 80.19 71 LYS A CA 1
ATOM 575 C C . LYS A 1 71 ? -6.173 1.509 17.471 1.00 80.19 71 LYS A C 1
ATOM 577 O O . LYS A 1 71 ? -6.521 1.831 18.602 1.00 80.19 71 LYS A O 1
ATOM 582 N N . PHE A 1 72 ? -6.918 0.742 16.684 1.00 79.94 72 PHE A N 1
ATOM 583 C CA . PHE A 1 72 ? -8.267 0.260 16.995 1.00 79.94 72 PHE A CA 1
ATOM 584 C C . PHE A 1 72 ? -8.348 -1.271 17.076 1.00 79.94 72 PHE A C 1
ATOM 586 O O . PHE A 1 72 ? -9.423 -1.809 17.341 1.00 79.94 72 PHE A O 1
ATOM 593 N N . ARG A 1 73 ? -7.235 -1.981 16.816 1.00 77.56 73 ARG A N 1
ATOM 594 C CA . ARG A 1 73 ? -7.157 -3.454 16.726 1.00 77.56 73 ARG A CA 1
ATOM 595 C C . ARG A 1 73 ? -8.161 -4.084 15.759 1.00 77.56 73 ARG A C 1
ATOM 597 O O . ARG A 1 73 ? -8.501 -5.257 15.860 1.00 77.56 73 ARG A O 1
ATOM 604 N N . THR A 1 74 ? -8.583 -3.311 14.766 1.00 81.62 74 THR A N 1
ATOM 605 C CA . THR A 1 74 ? -9.470 -3.733 13.683 1.00 81.62 74 THR A CA 1
ATOM 606 C C . THR A 1 74 ? -9.026 -3.074 12.376 1.00 81.62 74 THR A C 1
ATOM 608 O O . THR A 1 74 ? -8.331 -2.052 12.404 1.00 81.62 74 THR A O 1
ATOM 611 N N . GLY A 1 75 ? -9.386 -3.667 11.240 1.00 83.06 75 GLY A N 1
ATOM 612 C CA . GLY A 1 75 ? -9.075 -3.080 9.939 1.00 83.06 75 GLY A CA 1
ATOM 613 C C . GLY A 1 75 ? -9.855 -1.791 9.690 1.00 83.06 75 GLY A C 1
ATOM 614 O O . GLY A 1 75 ? -10.866 -1.516 10.348 1.00 83.06 75 GLY A O 1
ATOM 615 N N . PHE A 1 76 ? -9.337 -0.957 8.794 1.00 85.75 76 PHE A N 1
ATOM 616 C CA . PHE A 1 76 ? -9.901 0.362 8.528 1.00 85.75 76 PHE A CA 1
ATOM 617 C C . PHE A 1 76 ? -11.284 0.251 7.892 1.00 85.75 76 PHE A C 1
ATOM 619 O O . PHE A 1 76 ? -12.192 0.944 8.357 1.00 85.75 76 PHE A O 1
ATOM 626 N N . PHE A 1 77 ? -11.490 -0.618 6.893 1.00 83.88 77 PHE A N 1
ATOM 627 C CA . PHE A 1 77 ? -12.824 -0.743 6.296 1.00 83.88 77 PHE A CA 1
ATOM 628 C C . PHE A 1 77 ? -13.820 -1.354 7.271 1.00 83.88 77 PHE A C 1
ATOM 630 O O . PHE A 1 77 ? -14.952 -0.878 7.325 1.00 83.88 77 PHE A O 1
ATOM 637 N N . THR A 1 78 ? -13.419 -2.321 8.102 1.00 84.44 78 THR A N 1
ATOM 638 C CA . THR A 1 78 ? -14.302 -2.828 9.168 1.00 84.44 78 THR A CA 1
ATOM 639 C C . THR A 1 78 ? -14.690 -1.727 10.161 1.00 84.44 78 THR A C 1
ATOM 641 O O . THR A 1 78 ? -15.875 -1.569 10.457 1.00 84.44 78 THR A O 1
ATOM 644 N N . ALA A 1 79 ? -13.734 -0.932 10.658 1.00 84.06 79 ALA A N 1
ATOM 645 C CA . ALA A 1 79 ? -14.023 0.187 11.562 1.00 84.06 79 ALA A CA 1
ATOM 646 C C . ALA A 1 79 ? -14.945 1.225 10.913 1.00 84.06 79 ALA A C 1
ATOM 648 O O . ALA A 1 79 ? -15.918 1.676 11.522 1.00 84.06 79 ALA A O 1
ATOM 649 N N . TRP A 1 80 ? -14.649 1.586 9.666 1.00 86.44 80 TRP A N 1
ATOM 650 C CA . TRP A 1 80 ? -15.425 2.547 8.900 1.00 86.44 80 TRP A CA 1
ATOM 651 C C . TRP A 1 80 ? -16.851 2.051 8.643 1.00 86.44 80 TRP A C 1
ATOM 653 O O . TRP A 1 80 ? -17.797 2.814 8.817 1.00 86.44 80 TRP A O 1
ATOM 663 N N . LEU A 1 81 ? -17.025 0.771 8.302 1.00 86.56 81 LEU A N 1
ATOM 664 C CA . LEU A 1 81 ? -18.333 0.167 8.054 1.00 86.56 81 LEU A CA 1
ATOM 665 C C . LEU A 1 81 ? -19.175 0.104 9.337 1.00 86.56 81 LEU A C 1
ATOM 667 O O . LEU A 1 81 ? -20.341 0.491 9.313 1.00 86.56 81 LEU A O 1
ATOM 671 N N . GLN A 1 82 ? -18.581 -0.301 10.467 1.00 85.69 82 GLN A N 1
ATOM 672 C CA . GLN A 1 82 ? -19.257 -0.297 11.774 1.00 85.69 82 GLN A CA 1
ATOM 673 C C . GLN A 1 82 ? -19.709 1.116 12.171 1.00 85.69 82 GLN A C 1
ATOM 675 O O . GLN A 1 82 ? -20.808 1.295 12.696 1.00 85.69 82 GLN A O 1
ATOM 680 N N . MET A 1 83 ? -18.895 2.137 11.884 1.00 86.75 83 MET A N 1
ATOM 681 C CA . MET A 1 83 ? -19.286 3.531 12.095 1.00 86.75 83 MET A CA 1
ATOM 682 C C . MET A 1 83 ? -20.389 3.992 11.139 1.00 86.75 83 MET A C 1
ATOM 684 O O . MET A 1 83 ? -21.333 4.649 11.571 1.00 86.75 83 MET A O 1
ATOM 688 N N . ALA A 1 84 ? -20.288 3.659 9.851 1.00 88.25 84 ALA A N 1
ATOM 689 C CA . ALA A 1 84 ? -21.256 4.059 8.833 1.00 88.25 84 ALA A CA 1
ATOM 690 C C . ALA A 1 84 ? -22.642 3.440 9.077 1.00 88.25 84 ALA A C 1
ATOM 692 O O . ALA A 1 84 ? -23.656 4.085 8.821 1.00 88.25 84 ALA A O 1
ATOM 693 N N . MET A 1 85 ? -22.685 2.218 9.616 1.00 90.00 85 MET A N 1
ATOM 694 C CA . MET A 1 85 ? -23.922 1.547 10.030 1.00 90.00 85 MET A CA 1
ATOM 695 C C . MET A 1 85 ? -24.433 2.005 11.407 1.00 90.00 85 MET A C 1
ATOM 697 O O . MET A 1 85 ? -25.519 1.603 11.816 1.00 90.00 85 MET A O 1
ATOM 701 N N . GLY A 1 86 ? -23.687 2.858 12.118 1.00 85.62 86 GLY A N 1
ATOM 702 C CA . GLY A 1 86 ? -24.065 3.372 13.437 1.00 85.62 86 GLY A CA 1
ATOM 703 C C . GLY A 1 86 ? -23.916 2.365 14.583 1.00 85.62 86 GLY A C 1
ATOM 704 O O . GLY A 1 86 ? -24.432 2.608 15.670 1.00 85.62 86 GLY A O 1
ATOM 705 N N . GLU A 1 87 ? -23.212 1.251 14.368 1.00 86.00 87 GLU A N 1
ATOM 706 C CA . GLU A 1 87 ? -22.996 0.206 15.379 1.00 86.00 87 GLU A CA 1
ATOM 707 C C . GLU A 1 87 ? -21.985 0.629 16.451 1.00 86.00 87 GLU A C 1
ATOM 709 O O . GLU A 1 87 ? -22.029 0.149 17.585 1.00 86.00 87 GLU A O 1
ATOM 714 N N . ILE A 1 88 ? -21.055 1.524 16.103 1.00 84.25 88 ILE A N 1
ATOM 715 C CA . ILE A 1 88 ? -20.037 2.029 17.023 1.00 84.25 88 ILE A CA 1
ATOM 716 C C . ILE A 1 88 ? -19.697 3.492 16.738 1.00 84.25 88 ILE A C 1
ATOM 718 O O . ILE A 1 88 ? -19.656 3.931 15.590 1.00 84.25 88 ILE A O 1
ATOM 722 N N . THR A 1 89 ? -19.429 4.260 17.792 1.00 87.81 89 THR A N 1
ATOM 723 C CA . THR A 1 89 ? -18.914 5.631 17.680 1.00 87.81 89 THR A CA 1
ATOM 724 C C . THR A 1 89 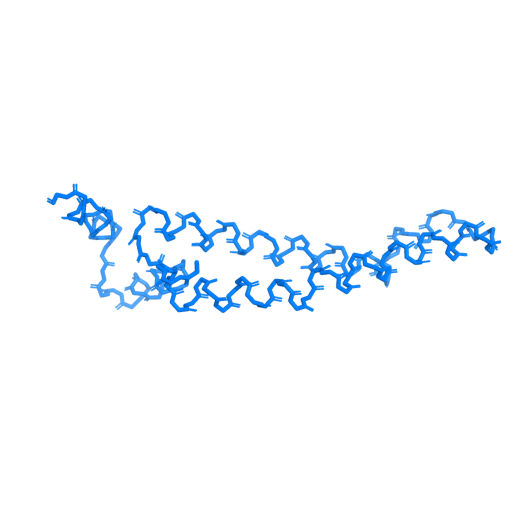? -17.387 5.634 17.581 1.00 87.81 89 THR A C 1
ATOM 726 O O . THR A 1 89 ? -16.722 4.648 17.907 1.00 87.81 89 THR A O 1
ATOM 729 N N . ILE A 1 90 ? -16.807 6.771 17.180 1.00 83.25 90 ILE A N 1
ATOM 730 C CA . ILE A 1 90 ? -15.346 6.969 17.187 1.00 83.25 90 ILE A CA 1
ATOM 731 C C . ILE A 1 90 ? -14.772 6.677 18.578 1.00 83.25 90 ILE A C 1
ATOM 733 O O . ILE A 1 90 ? -13.798 5.936 18.696 1.00 83.25 90 ILE A O 1
ATOM 737 N N . ASP A 1 91 ? -15.398 7.201 19.633 1.00 85.38 91 ASP A N 1
ATOM 738 C CA . ASP A 1 91 ? -14.947 6.990 21.012 1.00 85.38 91 ASP A CA 1
ATOM 739 C C . ASP A 1 91 ? -14.991 5.507 21.407 1.00 85.38 91 ASP A C 1
ATOM 741 O O . ASP A 1 91 ? -14.059 5.006 22.036 1.00 85.38 91 ASP A O 1
ATOM 745 N N . GLY A 1 92 ? -16.008 4.769 20.947 1.00 83.06 92 GLY A N 1
ATOM 746 C CA . GLY A 1 92 ? -16.101 3.320 21.137 1.00 83.06 92 GLY A CA 1
ATOM 747 C C . GLY A 1 92 ? -14.964 2.544 20.462 1.00 83.06 92 GLY A C 1
ATOM 748 O O . GLY A 1 92 ? -14.446 1.586 21.041 1.00 83.06 92 GLY A O 1
ATOM 749 N N . LEU A 1 93 ? -14.520 2.968 19.272 1.00 82.88 93 LEU A N 1
ATOM 750 C CA . LEU A 1 93 ? -13.351 2.382 18.600 1.00 82.88 93 LEU A CA 1
ATOM 751 C C . LEU A 1 93 ? -12.047 2.669 19.356 1.00 82.88 93 LEU A C 1
ATOM 753 O O . LEU A 1 93 ? -11.202 1.782 19.490 1.00 82.88 93 LEU A O 1
ATOM 757 N N . TYR A 1 94 ? -11.886 3.882 19.888 1.00 82.31 94 TYR A N 1
ATOM 758 C CA . TYR A 1 94 ? -10.730 4.236 20.717 1.00 82.31 94 TYR A CA 1
ATOM 759 C C . TYR A 1 94 ? -10.696 3.463 22.036 1.00 82.31 94 TYR A C 1
ATOM 761 O O . TYR A 1 94 ? -9.636 2.988 22.445 1.00 82.31 94 TYR A O 1
ATOM 769 N N . GLU A 1 95 ? -11.838 3.312 22.707 1.00 84.12 95 GLU A N 1
ATOM 770 C CA . GLU A 1 95 ? -11.924 2.512 23.927 1.00 84.12 95 GLU A CA 1
ATOM 771 C C . GLU A 1 95 ? -11.596 1.041 23.671 1.00 84.12 95 GLU A C 1
ATOM 773 O O . GLU A 1 95 ? -10.889 0.436 24.477 1.00 84.12 95 GLU A O 1
ATOM 778 N N . ARG A 1 96 ? -12.051 0.478 22.544 1.00 82.31 96 ARG A N 1
ATOM 779 C CA . ARG A 1 96 ? -11.714 -0.892 22.130 1.00 82.31 96 ARG A CA 1
ATOM 780 C C . ARG A 1 96 ? -10.202 -1.079 22.017 1.00 82.31 96 ARG A C 1
ATOM 782 O O . ARG A 1 96 ? -9.670 -2.019 22.597 1.00 82.31 96 ARG A O 1
ATOM 789 N N . GLY A 1 97 ? -9.515 -0.153 21.348 1.00 78.81 97 GLY A N 1
ATOM 790 C CA . GLY A 1 97 ? -8.053 -0.172 21.254 1.00 78.81 97 GLY A CA 1
ATOM 791 C C . GLY A 1 97 ? -7.355 -0.078 22.618 1.00 78.81 97 GLY A C 1
ATOM 792 O O . GLY A 1 97 ? -6.294 -0.662 22.801 1.00 78.81 97 GLY A O 1
ATOM 793 N N . ARG A 1 98 ? -7.965 0.609 23.595 1.00 78.06 98 ARG A N 1
ATOM 794 C CA . ARG A 1 98 ? -7.387 0.857 24.928 1.00 78.06 98 ARG A CA 1
ATOM 795 C C . ARG A 1 98 ? -7.642 -0.254 25.954 1.00 78.06 98 ARG A C 1
ATOM 797 O O . ARG A 1 98 ? -6.848 -0.409 26.877 1.00 78.06 98 ARG A O 1
ATOM 804 N N . ARG A 1 99 ? -8.767 -0.975 25.866 1.00 66.88 99 ARG A N 1
ATOM 805 C CA . ARG A 1 99 ? -9.185 -1.962 26.886 1.00 66.88 99 ARG A CA 1
ATOM 806 C C . ARG A 1 99 ? -8.383 -3.264 26.869 1.00 66.88 99 ARG A C 1
ATOM 808 O O . ARG A 1 99 ? -8.347 -3.930 27.891 1.00 66.88 99 ARG A O 1
ATOM 815 N N . GLU A 1 100 ? -7.745 -3.605 25.755 1.00 56.97 100 GLU A N 1
ATOM 816 C CA . GLU A 1 100 ? -6.972 -4.848 25.589 1.00 56.97 100 GLU A CA 1
ATOM 817 C C . GLU A 1 100 ? -5.472 -4.720 25.921 1.00 56.97 100 GLU A C 1
ATOM 819 O O . GLU A 1 100 ? -4.735 -5.701 25.819 1.00 56.97 100 GLU A O 1
ATOM 824 N N . ASP A 1 101 ? -5.008 -3.524 26.299 1.00 53.03 101 ASP A N 1
ATOM 825 C CA . ASP A 1 101 ? -3.644 -3.283 26.802 1.00 53.03 101 ASP A CA 1
ATOM 826 C C . ASP A 1 101 ? -3.541 -3.430 28.343 1.00 53.03 101 ASP A C 1
ATOM 828 O O . ASP A 1 101 ? -2.479 -3.186 28.918 1.00 53.03 101 ASP A O 1
ATOM 832 N N . ARG A 1 102 ? -4.633 -3.815 29.024 1.00 46.56 102 ARG A N 1
ATOM 833 C CA . ARG A 1 102 ? -4.672 -4.213 30.446 1.00 46.56 102 ARG A CA 1
ATOM 834 C C . ARG A 1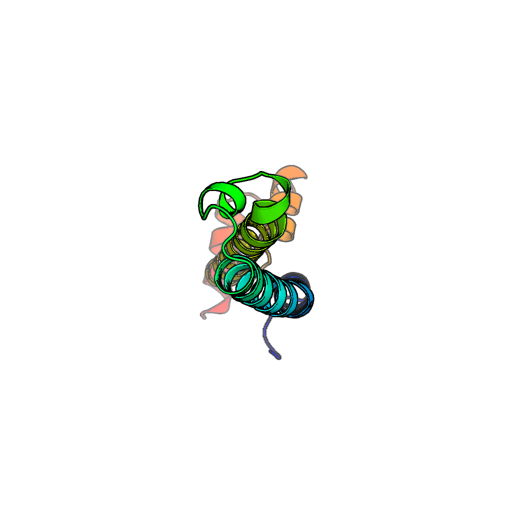 102 ? -4.913 -5.708 30.577 1.00 46.56 102 ARG A C 1
ATOM 836 O O . ARG A 1 102 ? -4.339 -6.280 31.527 1.00 46.56 102 ARG A O 1
#